Protein AF-A0A7V9HZD4-F1 (afdb_monomer_lite)

Sequence (79 aa):
MKEIQKIAVGFGEAEQATGLSKSFLRNAVKDPNPDRRLKTVRVNRRRLIRFEDLKDWFDRVSVGDESQ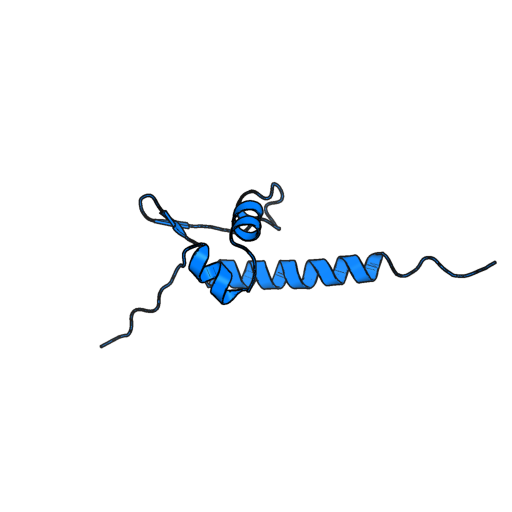VASNGNGSQVA

pLDDT: mean 79.77, std 19.16, range [42.28, 95.88]

Structure (mmCIF, N/CA/C/O backbone):
data_AF-A0A7V9HZD4-F1
#
_entry.id   AF-A0A7V9HZD4-F1
#
loop_
_atom_site.group_PDB
_atom_site.id
_atom_site.type_symbol
_atom_site.label_atom_id
_atom_site.label_alt_id
_atom_site.label_comp_id
_atom_site.label_asym_id
_atom_site.label_entity_id
_atom_site.label_seq_id
_atom_site.pdbx_PDB_ins_code
_atom_site.Cartn_x
_atom_site.Cartn_y
_atom_site.Cartn_z
_atom_site.occupancy
_atom_site.B_iso_or_equiv
_atom_site.auth_seq_id
_atom_site.auth_comp_id
_atom_site.auth_asym_id
_atom_site.auth_atom_id
_atom_site.pdbx_PDB_model_num
ATOM 1 N N . MET A 1 1 ? -22.822 -7.943 20.034 1.00 46.66 1 MET A N 1
ATOM 2 C CA . MET A 1 1 ? -22.624 -6.904 18.998 1.00 46.66 1 MET A CA 1
ATOM 3 C C . MET A 1 1 ? -21.493 -7.385 18.100 1.00 46.66 1 MET A C 1
ATOM 5 O O . MET A 1 1 ? -20.483 -7.796 18.651 1.00 46.66 1 MET A O 1
ATOM 9 N N . LYS A 1 2 ? -21.666 -7.457 16.772 1.00 54.28 2 LYS A N 1
ATOM 10 C CA . LYS A 1 2 ? -20.562 -7.851 15.877 1.00 54.28 2 LYS A CA 1
ATOM 11 C C . LYS A 1 2 ? -19.634 -6.650 15.714 1.00 54.28 2 LYS A C 1
ATOM 13 O O . LYS A 1 2 ? -20.082 -5.599 15.267 1.00 54.28 2 LYS A O 1
ATOM 18 N N . GLU A 1 3 ? -18.382 -6.805 16.118 1.00 62.97 3 GLU A N 1
ATOM 19 C CA . GLU A 1 3 ? -17.339 -5.812 15.894 1.00 62.97 3 GLU A CA 1
ATOM 20 C C . GLU A 1 3 ? -17.158 -5.624 14.383 1.00 62.97 3 GLU A C 1
ATOM 22 O O . GLU A 1 3 ? -16.862 -6.574 13.655 1.00 62.97 3 GLU A O 1
ATOM 27 N N . ILE A 1 4 ? -17.424 -4.415 13.886 1.00 64.06 4 ILE A N 1
ATOM 28 C CA . ILE A 1 4 ? -17.218 -4.095 12.474 1.00 64.06 4 ILE A CA 1
ATOM 29 C C . ILE A 1 4 ? -15.717 -3.884 12.290 1.00 64.06 4 ILE A C 1
ATOM 31 O O . ILE A 1 4 ? -15.191 -2.814 12.595 1.00 64.06 4 ILE A O 1
ATOM 35 N N . GLN A 1 5 ? -15.026 -4.910 11.797 1.00 69.56 5 GLN A N 1
ATOM 36 C CA . GLN A 1 5 ? -13.618 -4.789 11.436 1.00 69.56 5 GLN A CA 1
ATOM 37 C C . GLN A 1 5 ? -13.471 -3.804 10.267 1.00 69.56 5 GLN A C 1
ATOM 39 O O . GLN A 1 5 ? -14.206 -3.864 9.277 1.00 69.56 5 GLN A O 1
ATOM 44 N N . LYS A 1 6 ? -12.524 -2.867 10.376 1.00 75.81 6 LYS A N 1
ATOM 45 C CA . LYS A 1 6 ? -12.192 -1.947 9.280 1.00 75.81 6 LYS A CA 1
ATOM 46 C C . LYS A 1 6 ? -11.625 -2.744 8.105 1.00 75.81 6 LYS A C 1
ATOM 48 O O . LYS A 1 6 ? -10.573 -3.352 8.221 1.00 75.81 6 LYS A O 1
ATOM 53 N N . ILE A 1 7 ? -12.296 -2.675 6.957 1.00 85.44 7 ILE A N 1
ATOM 54 C CA . ILE A 1 7 ? -11.899 -3.391 5.730 1.00 85.44 7 ILE A CA 1
ATOM 55 C C . ILE A 1 7 ? -10.780 -2.647 4.976 1.00 85.44 7 ILE A C 1
ATOM 57 O O . ILE A 1 7 ? -9.975 -3.248 4.265 1.00 85.44 7 ILE A O 1
ATOM 61 N N . ALA A 1 8 ? -10.724 -1.320 5.117 1.00 91.62 8 ALA A N 1
ATOM 62 C CA . ALA A 1 8 ? -9.749 -0.476 4.441 1.00 91.62 8 ALA A CA 1
ATOM 63 C C . ALA A 1 8 ? -9.247 0.648 5.350 1.00 91.62 8 ALA A C 1
ATOM 65 O O . ALA A 1 8 ? -9.985 1.162 6.194 1.00 91.62 8 ALA A O 1
ATOM 66 N N . VAL A 1 9 ? -8.001 1.044 5.119 1.00 93.12 9 VAL A N 1
ATOM 67 C CA . VAL A 1 9 ? -7.242 1.990 5.932 1.00 93.12 9 VAL A CA 1
ATOM 68 C C . VAL A 1 9 ? -6.737 3.174 5.128 1.00 93.12 9 VAL A C 1
ATOM 70 O O . VAL A 1 9 ? -6.552 3.112 3.909 1.00 93.12 9 VAL A O 1
ATOM 73 N N . GLY A 1 10 ? -6.521 4.289 5.818 1.00 94.69 10 GLY A N 1
ATOM 74 C CA . GLY A 1 10 ? -5.818 5.433 5.248 1.00 94.69 10 GLY A CA 1
ATOM 75 C C . GLY A 1 10 ? -4.301 5.222 5.212 1.00 94.69 10 GLY A C 1
ATOM 76 O O . GLY A 1 10 ? -3.759 4.357 5.890 1.00 94.69 10 GLY A O 1
ATOM 77 N N . PHE A 1 11 ? -3.585 6.089 4.491 1.00 94.00 11 PHE A N 1
ATOM 78 C CA . PHE A 1 11 ? -2.115 6.050 4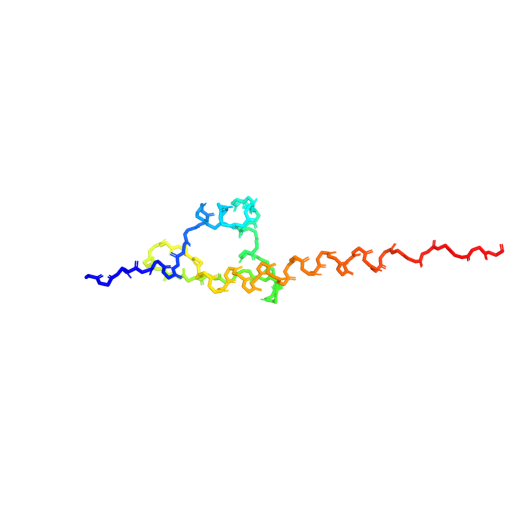.434 1.00 94.00 11 PHE A CA 1
ATOM 79 C C . PHE A 1 11 ? -1.431 6.163 5.806 1.00 94.00 11 PHE A C 1
ATOM 81 O O . PHE A 1 11 ? -0.339 5.643 5.972 1.00 94.00 11 PHE A O 1
ATOM 88 N N . GLY A 1 12 ? -2.043 6.849 6.780 1.00 93.38 12 GLY A N 1
ATOM 89 C CA . GLY A 1 12 ? -1.468 6.954 8.126 1.00 93.38 12 GLY A CA 1
ATOM 90 C C . GLY A 1 12 ? -1.600 5.678 8.953 1.00 93.38 12 GLY A C 1
ATOM 91 O O . GLY A 1 12 ? -0.678 5.320 9.667 1.00 93.38 12 GLY A O 1
ATOM 92 N N . GLU A 1 13 ? -2.716 4.969 8.817 1.00 92.81 13 GLU A N 1
ATOM 93 C CA . GLU A 1 13 ? -2.900 3.654 9.441 1.00 92.81 13 GLU A CA 1
ATOM 94 C C . GLU A 1 13 ? -2.024 2.601 8.742 1.00 92.81 13 GLU A C 1
ATOM 96 O O . GLU A 1 13 ? -1.426 1.761 9.402 1.00 92.81 13 GLU A O 1
ATOM 101 N N . ALA A 1 14 ? -1.879 2.684 7.415 1.00 92.44 14 ALA A N 1
ATOM 102 C CA . ALA A 1 14 ? -0.978 1.818 6.655 1.00 92.44 14 ALA A CA 1
ATOM 103 C C . ALA A 1 14 ? 0.501 2.013 7.044 1.00 92.44 14 ALA A C 1
ATOM 105 O O . ALA A 1 14 ? 1.241 1.036 7.125 1.00 92.44 14 ALA A O 1
ATOM 106 N N . GLU A 1 15 ? 0.926 3.249 7.329 1.00 94.25 15 GLU A N 1
ATOM 107 C CA . GLU A 1 15 ? 2.263 3.540 7.868 1.00 94.25 15 GLU A CA 1
ATOM 108 C C . GLU A 1 15 ? 2.475 2.874 9.231 1.00 94.25 15 GLU A C 1
ATOM 110 O O . GLU A 1 15 ? 3.489 2.220 9.434 1.00 94.25 15 GLU A O 1
ATOM 115 N N . GLN A 1 16 ? 1.500 2.959 10.140 1.00 91.25 16 GLN A N 1
ATOM 116 C CA . GLN A 1 16 ? 1.586 2.283 11.440 1.00 91.25 16 GLN A CA 1
ATOM 117 C C . GLN A 1 16 ? 1.619 0.754 11.307 1.00 91.25 16 GLN A C 1
ATOM 119 O O . GLN A 1 16 ? 2.317 0.094 12.068 1.00 91.25 16 GLN A O 1
ATOM 124 N N . ALA A 1 17 ? 0.884 0.195 10.342 1.00 89.75 17 ALA A N 1
ATOM 125 C CA . ALA A 1 17 ? 0.812 -1.248 10.126 1.00 89.75 17 ALA A CA 1
ATOM 126 C C . ALA A 1 17 ? 2.073 -1.837 9.470 1.00 89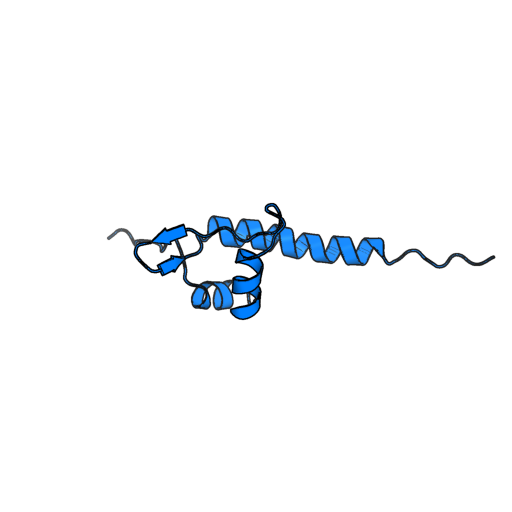.75 17 ALA A C 1
ATOM 128 O O . ALA A 1 17 ? 2.418 -2.981 9.741 1.00 89.75 17 ALA A O 1
ATOM 129 N N . THR A 1 18 ? 2.739 -1.079 8.594 1.00 88.19 18 THR A N 1
ATOM 130 C CA . THR A 1 18 ? 3.882 -1.570 7.795 1.00 88.19 18 THR A CA 1
ATOM 131 C C . THR A 1 18 ? 5.231 -1.004 8.231 1.00 88.19 18 THR A C 1
ATOM 133 O O . THR A 1 18 ? 6.267 -1.497 7.800 1.00 88.19 18 THR A O 1
ATOM 136 N N . GLY A 1 19 ? 5.244 0.069 9.026 1.00 90.19 19 GLY A N 1
ATOM 137 C CA . GLY A 1 19 ? 6.446 0.850 9.328 1.00 90.19 19 GLY A CA 1
ATOM 138 C C . GLY A 1 19 ? 6.955 1.701 8.155 1.00 90.19 19 GLY A C 1
ATOM 139 O O . GLY A 1 19 ? 7.931 2.434 8.308 1.00 90.19 19 GLY A O 1
ATOM 140 N N . LEU A 1 20 ? 6.310 1.643 6.983 1.00 90.00 20 LEU A N 1
ATOM 141 C CA . LEU A 1 20 ? 6.718 2.391 5.795 1.00 90.00 20 LEU A CA 1
ATOM 142 C C . LEU A 1 20 ? 6.163 3.813 5.817 1.00 90.00 20 LEU A C 1
ATOM 144 O O . LEU A 1 20 ? 4.975 4.028 6.054 1.00 90.00 20 LEU A O 1
ATOM 148 N N . SER A 1 21 ? 7.002 4.789 5.466 1.00 93.19 21 SER A N 1
ATOM 149 C CA . SER A 1 21 ? 6.587 6.196 5.459 1.00 93.19 21 SER A CA 1
ATOM 150 C C . SER A 1 21 ? 5.377 6.457 4.549 1.00 93.19 21 SER A C 1
ATOM 152 O O . SER A 1 21 ? 5.258 5.899 3.449 1.00 93.19 21 SER A O 1
ATOM 154 N N . LYS A 1 22 ? 4.510 7.405 4.936 1.00 93.38 22 LYS A N 1
ATOM 155 C CA . LYS A 1 22 ? 3.380 7.840 4.080 1.00 93.38 22 LYS A CA 1
ATOM 156 C C . LYS A 1 22 ? 3.815 8.247 2.673 1.00 93.38 22 LYS A C 1
ATOM 158 O O . LYS A 1 22 ? 3.070 8.024 1.720 1.00 93.38 22 LYS A O 1
ATOM 163 N N . SER A 1 23 ? 4.976 8.885 2.534 1.00 94.00 23 SER A N 1
ATOM 164 C CA . SER A 1 23 ? 5.509 9.315 1.235 1.00 94.00 23 SER A CA 1
ATOM 165 C C . SER A 1 23 ? 5.847 8.119 0.351 1.00 94.00 23 SER A C 1
ATOM 167 O O . SER A 1 23 ? 5.463 8.104 -0.818 1.00 94.00 23 SER A O 1
ATOM 169 N N . PHE A 1 24 ? 6.474 7.088 0.923 1.00 92.88 24 PHE A N 1
ATOM 170 C CA . PHE A 1 24 ? 6.767 5.843 0.219 1.00 92.88 24 PHE A CA 1
ATOM 171 C C . PHE A 1 24 ? 5.482 5.153 -0.248 1.00 92.88 24 PHE A C 1
ATOM 173 O O . PHE A 1 24 ? 5.326 4.881 -1.436 1.00 92.88 24 PHE A O 1
ATOM 180 N N . LEU A 1 25 ? 4.500 4.994 0.644 1.00 93.38 25 LEU A N 1
ATOM 181 C CA . LEU A 1 25 ? 3.202 4.404 0.301 1.00 93.38 25 LEU A CA 1
ATOM 182 C C . LEU A 1 25 ? 2.464 5.209 -0.785 1.00 93.38 25 LEU A C 1
ATOM 184 O O . LEU A 1 25 ? 1.836 4.638 -1.672 1.00 93.38 25 LEU A O 1
ATOM 188 N N . ARG A 1 26 ? 2.548 6.546 -0.774 1.00 94.31 26 ARG A N 1
ATOM 189 C CA . ARG A 1 26 ? 1.965 7.389 -1.836 1.00 94.31 26 ARG A CA 1
ATOM 190 C C . ARG A 1 26 ? 2.663 7.209 -3.180 1.00 94.31 26 ARG A C 1
ATOM 192 O O . ARG A 1 26 ? 1.985 7.296 -4.204 1.00 94.31 26 ARG A O 1
ATOM 199 N N . ASN A 1 27 ? 3.974 6.988 -3.180 1.00 93.56 27 ASN A N 1
ATOM 200 C CA . ASN A 1 27 ? 4.741 6.714 -4.392 1.00 93.56 27 ASN A CA 1
ATOM 201 C C . ASN A 1 27 ? 4.450 5.310 -4.927 1.00 93.56 27 ASN A C 1
ATOM 203 O O . ASN A 1 27 ? 4.243 5.171 -6.126 1.00 93.56 27 ASN A O 1
ATOM 207 N N . ALA A 1 28 ? 4.292 4.315 -4.052 1.00 93.25 28 ALA A N 1
ATOM 208 C CA . ALA A 1 28 ? 3.904 2.959 -4.434 1.00 93.25 28 ALA A CA 1
ATOM 209 C C . ALA A 1 28 ? 2.571 2.913 -5.195 1.00 93.25 28 ALA A C 1
ATOM 211 O O . ALA A 1 28 ? 2.401 2.136 -6.127 1.00 93.25 28 ALA A O 1
ATOM 212 N N . VAL A 1 29 ? 1.617 3.785 -4.859 1.00 94.38 29 VAL A N 1
ATOM 213 C CA . VAL A 1 29 ? 0.338 3.885 -5.591 1.00 94.38 29 VAL A CA 1
ATOM 214 C C . VAL A 1 29 ? 0.503 4.529 -6.978 1.00 94.38 29 VAL A C 1
ATOM 216 O O . VAL A 1 29 ? -0.371 4.398 -7.836 1.00 94.38 29 VAL A O 1
ATOM 219 N N . LYS A 1 30 ? 1.603 5.250 -7.206 1.00 93.88 30 LYS A N 1
ATOM 220 C CA . LYS A 1 30 ? 1.940 5.905 -8.477 1.00 93.88 30 LYS A CA 1
ATOM 221 C C . LYS A 1 30 ? 2.943 5.107 -9.312 1.00 93.88 30 LYS A C 1
ATOM 223 O O . LYS A 1 30 ? 3.334 5.602 -10.365 1.00 93.88 30 LYS A O 1
ATOM 228 N N . ASP A 1 31 ? 3.363 3.926 -8.858 1.00 91.94 31 ASP A N 1
ATOM 229 C CA . ASP A 1 31 ? 4.345 3.115 -9.574 1.00 91.94 31 ASP A CA 1
ATOM 230 C C . ASP A 1 31 ? 3.841 2.817 -11.004 1.00 91.94 31 ASP A C 1
ATOM 232 O O . ASP A 1 31 ? 2.681 2.415 -11.171 1.00 91.94 31 ASP A O 1
ATOM 236 N N . PRO A 1 32 ? 4.648 3.072 -12.050 1.00 90.69 32 PRO A N 1
ATOM 237 C CA . PRO A 1 32 ? 4.249 2.789 -13.424 1.00 90.69 32 PRO A CA 1
ATOM 238 C C . PRO A 1 32 ? 4.093 1.287 -13.691 1.00 90.69 32 PRO A C 1
ATOM 240 O O . PRO A 1 32 ? 3.316 0.914 -14.570 1.00 90.69 32 PRO A O 1
ATOM 243 N N . ASN A 1 33 ? 4.787 0.428 -12.939 1.00 89.12 33 ASN A N 1
ATOM 244 C CA . ASN A 1 33 ? 4.676 -1.015 -13.067 1.00 89.12 33 ASN A CA 1
ATOM 245 C C . ASN A 1 33 ? 3.443 -1.520 -12.286 1.00 89.12 33 ASN A C 1
ATOM 247 O O . ASN A 1 33 ? 3.420 -1.440 -11.055 1.00 89.12 33 ASN A O 1
ATOM 251 N N . PRO A 1 34 ? 2.419 -2.080 -12.961 1.00 88.19 34 PRO A N 1
ATOM 252 C CA . PRO A 1 34 ? 1.200 -2.547 -12.302 1.00 88.19 34 PRO A CA 1
ATOM 253 C C . PRO A 1 34 ? 1.439 -3.671 -11.286 1.00 88.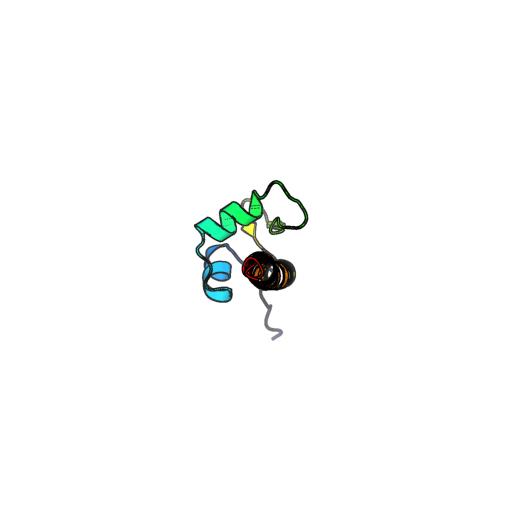19 34 PRO A C 1
ATOM 255 O O . PRO A 1 34 ? 0.656 -3.777 -10.342 1.00 88.19 34 PRO A O 1
ATOM 258 N N . ASP A 1 35 ? 2.507 -4.456 -11.437 1.00 86.56 35 ASP A N 1
ATOM 259 C CA . ASP A 1 35 ? 2.835 -5.566 -10.536 1.00 86.56 35 ASP A CA 1
ATOM 260 C C . ASP A 1 35 ? 3.456 -5.085 -9.219 1.00 86.56 35 ASP A C 1
ATOM 262 O O . ASP A 1 35 ? 3.279 -5.720 -8.178 1.00 86.56 35 ASP A O 1
ATOM 266 N N . ARG A 1 36 ? 4.140 -3.931 -9.252 1.00 86.94 36 ARG A N 1
ATOM 267 C CA . ARG A 1 36 ? 4.731 -3.262 -8.077 1.00 86.94 36 ARG A CA 1
ATOM 268 C C . ARG A 1 36 ? 3.824 -2.185 -7.488 1.00 86.94 36 ARG A C 1
ATOM 270 O O . ARG A 1 36 ? 4.078 -1.703 -6.385 1.00 86.94 36 ARG A O 1
ATOM 277 N N . ARG A 1 37 ? 2.769 -1.791 -8.202 1.00 94.56 37 ARG A N 1
ATOM 278 C CA . ARG A 1 37 ? 1.875 -0.709 -7.792 1.00 94.56 37 ARG A CA 1
ATOM 279 C C . ARG A 1 37 ? 0.939 -1.138 -6.667 1.00 94.56 37 ARG A C 1
ATOM 281 O O . ARG A 1 37 ? 0.169 -2.088 -6.804 1.00 94.56 37 ARG A O 1
ATOM 288 N N . LEU A 1 38 ? 0.911 -0.351 -5.592 1.00 95.25 38 LEU A N 1
ATOM 289 C CA . LEU A 1 38 ? -0.030 -0.549 -4.493 1.00 95.25 38 LEU A CA 1
ATOM 290 C C . LEU A 1 38 ? -1.462 -0.222 -4.941 1.00 95.25 38 LEU A C 1
ATOM 292 O O . LEU A 1 38 ? -1.770 0.897 -5.374 1.00 95.25 38 LEU A O 1
ATOM 296 N N . LYS A 1 39 ? -2.356 -1.206 -4.810 1.00 95.50 39 LYS A N 1
ATOM 297 C CA . LYS A 1 39 ? -3.779 -1.056 -5.124 1.00 95.50 39 LYS A CA 1
ATOM 298 C C . LYS A 1 39 ? -4.474 -0.189 -4.081 1.00 95.50 39 LYS A C 1
ATOM 300 O O . LYS A 1 39 ? -4.153 -0.204 -2.897 1.00 95.50 39 LYS A O 1
ATOM 305 N N . THR A 1 40 ? -5.455 0.585 -4.535 1.00 95.88 40 THR A N 1
ATOM 306 C CA . THR A 1 40 ? -6.272 1.427 -3.658 1.00 95.88 40 THR A CA 1
ATOM 307 C C . THR A 1 40 ? -7.725 1.386 -4.080 1.00 95.88 40 THR A C 1
ATOM 309 O O . THR A 1 40 ? -8.042 1.195 -5.253 1.00 95.88 40 THR A O 1
ATOM 312 N N . VAL A 1 41 ? -8.609 1.630 -3.122 1.00 94.31 41 VAL A N 1
ATOM 313 C CA . VAL A 1 41 ? -10.039 1.805 -3.351 1.00 94.31 41 VAL A CA 1
ATOM 314 C C . VAL A 1 41 ? -10.433 3.247 -3.078 1.00 94.31 41 VAL A C 1
ATOM 316 O O . VAL A 1 41 ? -9.895 3.917 -2.191 1.00 94.31 41 VAL A O 1
ATOM 319 N N . ARG A 1 42 ? -11.384 3.754 -3.860 1.00 93.19 42 ARG A N 1
ATOM 320 C CA . ARG A 1 42 ? -11.953 5.082 -3.644 1.00 93.19 42 ARG A CA 1
ATOM 321 C C . ARG A 1 42 ? -13.272 4.938 -2.899 1.00 93.19 42 ARG A C 1
A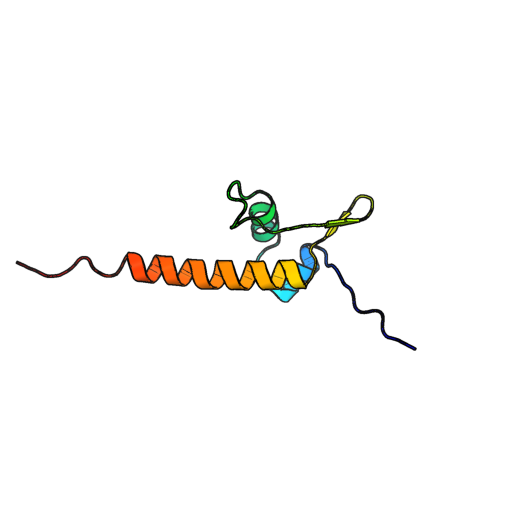TOM 323 O O . ARG A 1 42 ? -14.205 4.339 -3.417 1.00 93.19 42 ARG A O 1
ATOM 330 N N . VAL A 1 43 ? -13.343 5.515 -1.705 1.00 88.25 43 VAL A N 1
ATOM 331 C CA . VAL A 1 43 ? -14.571 5.601 -0.910 1.00 88.25 43 VAL A CA 1
ATOM 332 C C . VAL A 1 43 ? -14.910 7.079 -0.766 1.00 88.25 43 VAL A C 1
ATOM 334 O O . VAL A 1 43 ? -14.181 7.845 -0.129 1.00 88.25 43 VAL A O 1
ATOM 337 N N . ASN A 1 44 ? -15.991 7.508 -1.418 1.00 88.81 44 ASN A N 1
ATOM 338 C CA . ASN A 1 44 ? -16.354 8.918 -1.570 1.00 88.81 44 ASN A CA 1
ATOM 339 C C . ASN A 1 44 ? -15.195 9.748 -2.167 1.00 88.81 44 ASN A C 1
ATOM 341 O O . ASN A 1 44 ? -14.753 9.537 -3.301 1.00 88.81 44 ASN A O 1
ATOM 345 N N . ARG A 1 45 ? -14.682 10.713 -1.394 1.00 91.00 45 ARG A N 1
ATOM 346 C CA . ARG A 1 45 ? -13.559 11.587 -1.770 1.00 91.00 45 ARG A CA 1
ATOM 347 C C . ARG A 1 45 ? -12.211 11.105 -1.224 1.00 91.00 45 ARG A C 1
ATOM 349 O O . ARG A 1 45 ? -11.204 11.770 -1.448 1.00 91.00 45 ARG A O 1
ATOM 356 N N . ARG A 1 46 ? -12.172 9.980 -0.502 1.00 90.31 46 ARG A N 1
ATOM 357 C CA . ARG A 1 46 ? -10.959 9.455 0.135 1.00 90.31 46 ARG A CA 1
ATOM 358 C C . ARG A 1 46 ? -10.432 8.244 -0.627 1.00 90.31 46 ARG A C 1
ATOM 360 O O . ARG A 1 46 ? -11.192 7.388 -1.073 1.00 90.31 46 ARG A O 1
ATOM 367 N N . ARG A 1 47 ? -9.109 8.184 -0.766 1.00 93.56 47 ARG A N 1
ATOM 368 C CA . ARG A 1 47 ? -8.394 7.001 -1.244 1.00 93.56 47 ARG A CA 1
ATOM 369 C C . ARG A 1 47 ? -7.956 6.197 -0.026 1.00 93.56 47 ARG A C 1
ATOM 371 O O . ARG A 1 47 ? -7.272 6.745 0.837 1.00 93.56 47 ARG A O 1
ATOM 378 N N . LEU A 1 48 ? -8.384 4.945 0.030 1.00 95.50 48 LEU A N 1
ATOM 379 C CA . LEU A 1 48 ? -8.071 3.990 1.087 1.00 95.50 48 LEU A CA 1
ATOM 380 C C . LEU A 1 48 ? -7.378 2.770 0.477 1.00 95.50 48 LEU A C 1
ATOM 382 O O . LEU A 1 48 ? -7.423 2.560 -0.736 1.00 95.50 48 LEU A O 1
ATOM 386 N N . ILE A 1 49 ? -6.747 1.968 1.320 1.00 95.62 49 ILE A N 1
ATOM 387 C CA . ILE A 1 49 ? -6.057 0.734 0.947 1.00 95.62 49 ILE A CA 1
ATOM 388 C C . ILE A 1 49 ? -6.756 -0.399 1.695 1.00 95.62 49 ILE A C 1
ATOM 390 O O . ILE A 1 49 ? -6.952 -0.287 2.904 1.00 95.62 49 ILE A O 1
ATOM 394 N N . ARG A 1 50 ? -7.184 -1.462 1.007 1.00 94.94 50 ARG A N 1
ATOM 395 C CA . ARG A 1 50 ? -7.712 -2.642 1.710 1.00 94.94 50 ARG A CA 1
ATOM 396 C C . ARG A 1 50 ? -6.571 -3.339 2.437 1.00 94.94 50 ARG A C 1
ATOM 398 O O . ARG A 1 50 ? -5.456 -3.361 1.925 1.00 94.94 50 ARG A O 1
ATOM 405 N N . PHE A 1 51 ? -6.844 -3.917 3.601 1.00 91.75 51 PHE A N 1
ATOM 406 C CA . PHE A 1 51 ? -5.803 -4.622 4.355 1.00 91.75 51 PHE A CA 1
ATOM 407 C C . PHE A 1 51 ? -5.172 -5.769 3.559 1.00 91.75 51 PHE A C 1
ATOM 409 O O . PHE A 1 51 ? -3.953 -5.893 3.554 1.00 91.75 51 PHE A O 1
ATOM 416 N N . GLU A 1 52 ? -5.986 -6.546 2.843 1.00 92.19 52 GLU A N 1
ATOM 417 C CA . GLU A 1 52 ? -5.519 -7.636 1.975 1.00 92.19 52 GLU A CA 1
ATOM 418 C C . GLU A 1 52 ? -4.570 -7.119 0.886 1.00 92.19 52 GLU A C 1
ATOM 420 O O . GLU A 1 52 ? -3.453 -7.605 0.764 1.00 92.19 52 GLU A O 1
ATOM 425 N N . ASP A 1 53 ? -4.961 -6.055 0.172 1.00 94.50 53 ASP A N 1
ATOM 426 C CA . ASP A 1 53 ? -4.123 -5.436 -0.863 1.00 94.50 53 ASP A CA 1
ATOM 427 C C . ASP A 1 53 ? -2.806 -4.883 -0.290 1.00 94.50 53 ASP A C 1
ATOM 429 O O . ASP A 1 53 ? -1.767 -4.972 -0.943 1.00 94.50 53 ASP A O 1
ATOM 433 N N . LEU A 1 54 ? -2.842 -4.290 0.913 1.00 93.94 54 LEU A N 1
ATOM 434 C CA . LEU A 1 54 ? -1.647 -3.773 1.586 1.00 93.94 54 LEU A CA 1
ATOM 435 C C . LEU A 1 54 ? -0.691 -4.906 1.953 1.00 93.94 54 LEU A C 1
ATOM 437 O O . LEU A 1 54 ? 0.505 -4.779 1.709 1.00 93.94 54 LEU A O 1
ATOM 441 N N . LYS A 1 55 ? -1.223 -5.992 2.522 1.00 92.06 55 LYS A N 1
ATOM 442 C CA . LYS A 1 55 ? -0.447 -7.161 2.930 1.00 92.06 55 LYS A CA 1
ATOM 443 C C . LYS A 1 55 ? 0.184 -7.846 1.719 1.00 92.06 55 LYS A C 1
ATOM 445 O O . LYS A 1 55 ? 1.397 -8.011 1.686 1.00 92.06 55 LYS A O 1
ATOM 450 N N . ASP A 1 56 ? -0.617 -8.168 0.706 1.00 92.06 56 ASP A N 1
ATOM 451 C CA . ASP A 1 56 ? -0.146 -8.840 -0.508 1.00 92.06 56 ASP A CA 1
ATOM 452 C C . ASP A 1 56 ? 0.923 -8.027 -1.237 1.00 92.06 56 ASP A C 1
ATOM 454 O O . ASP A 1 56 ? 1.874 -8.581 -1.785 1.00 92.06 56 ASP A O 1
ATOM 458 N N . TRP A 1 57 ? 0.758 -6.704 -1.280 1.00 93.56 57 TRP A N 1
ATOM 459 C CA . TRP A 1 57 ? 1.750 -5.816 -1.870 1.00 93.56 57 TRP A CA 1
ATOM 460 C C . TRP A 1 57 ? 3.029 -5.750 -1.028 1.00 93.56 57 TRP A C 1
ATOM 462 O O . TRP A 1 57 ? 4.119 -5.839 -1.590 1.00 93.56 57 TRP A O 1
ATOM 472 N N . PHE A 1 58 ? 2.906 -5.622 0.296 1.00 90.00 58 PHE A N 1
ATOM 473 C CA . PHE A 1 58 ? 4.049 -5.550 1.205 1.00 90.00 58 PHE A CA 1
ATOM 474 C C . PHE A 1 58 ? 4.906 -6.815 1.110 1.00 90.00 58 PHE A C 1
ATOM 476 O O . PHE A 1 58 ? 6.102 -6.708 0.859 1.00 90.00 58 PHE A O 1
ATOM 483 N N . ASP A 1 59 ? 4.283 -7.995 1.167 1.00 87.31 59 ASP A N 1
ATOM 484 C CA . ASP A 1 59 ? 4.977 -9.283 1.060 1.00 87.31 59 ASP A CA 1
ATOM 485 C C . ASP A 1 59 ? 5.774 -9.395 -0.257 1.00 87.31 59 ASP A C 1
ATOM 487 O O . ASP A 1 59 ? 6.912 -9.860 -0.266 1.00 87.31 59 ASP A O 1
ATOM 491 N N . ARG A 1 60 ? 5.229 -8.905 -1.381 1.00 84.88 60 ARG A N 1
ATOM 492 C CA . ARG A 1 60 ? 5.936 -8.903 -2.680 1.00 84.88 60 ARG A CA 1
ATOM 493 C C . ARG A 1 60 ? 7.137 -7.968 -2.700 1.00 84.88 60 ARG A C 1
ATOM 495 O O . ARG A 1 60 ? 8.164 -8.308 -3.282 1.00 84.88 60 ARG A O 1
ATOM 502 N N . VAL A 1 61 ? 6.997 -6.772 -2.132 1.00 78.75 61 VAL A N 1
ATOM 503 C CA . VAL A 1 61 ? 8.066 -5.764 -2.149 1.00 78.75 61 VAL A CA 1
ATOM 504 C C . VAL A 1 61 ? 9.181 -6.141 -1.177 1.00 78.75 61 VAL A C 1
ATOM 506 O O . VAL A 1 61 ? 10.345 -5.984 -1.532 1.00 78.75 61 VAL A O 1
ATOM 509 N N . SER A 1 62 ? 8.850 -6.713 -0.016 1.00 71.06 62 SER A N 1
ATOM 510 C CA . SER A 1 62 ? 9.835 -7.238 0.934 1.00 71.06 62 SER A CA 1
ATOM 511 C C . SER A 1 62 ? 10.681 -8.365 0.332 1.00 71.06 62 SER A C 1
ATOM 513 O O . SER A 1 62 ? 11.896 -8.362 0.493 1.00 71.06 62 SER A O 1
ATOM 515 N N . VAL A 1 63 ? 10.072 -9.276 -0.435 1.00 62.69 63 VAL A N 1
ATOM 516 C CA . VAL A 1 63 ? 10.795 -10.360 -1.134 1.00 62.69 63 VAL A CA 1
ATOM 517 C C . VAL A 1 63 ? 11.578 -9.845 -2.355 1.00 62.69 63 VAL A C 1
ATOM 519 O O . VAL A 1 63 ? 12.639 -10.370 -2.709 1.00 62.69 63 VAL A O 1
ATOM 522 N N . GLY A 1 64 ? 11.067 -8.802 -3.015 1.00 54.69 64 GLY A N 1
ATOM 523 C CA . GLY A 1 64 ? 11.711 -8.177 -4.170 1.00 54.69 64 GLY A CA 1
ATOM 524 C C . GLY A 1 64 ? 13.033 -7.480 -3.840 1.00 54.69 64 GLY A C 1
ATOM 525 O O . GLY A 1 64 ? 13.923 -7.473 -4.689 1.00 54.69 64 GLY A O 1
ATOM 526 N N . ASP A 1 65 ? 13.183 -6.942 -2.626 1.00 52.50 65 ASP A N 1
ATOM 527 C CA . ASP A 1 65 ? 14.437 -6.324 -2.171 1.00 52.50 65 ASP A CA 1
ATOM 528 C C . ASP A 1 65 ? 15.518 -7.395 -1.926 1.00 52.50 65 ASP A C 1
ATOM 530 O O . ASP A 1 65 ? 16.614 -7.293 -2.474 1.00 52.50 65 ASP A O 1
ATOM 534 N N . GLU A 1 66 ? 15.189 -8.510 -1.250 1.00 46.75 66 GLU A N 1
ATOM 535 C CA . GLU A 1 66 ? 16.109 -9.654 -1.063 1.00 46.75 66 GLU A CA 1
ATOM 536 C C . GLU A 1 66 ? 16.600 -10.252 -2.393 1.00 46.75 66 GLU A C 1
ATOM 538 O O . GLU A 1 66 ? 17.774 -10.607 -2.536 1.00 46.75 66 GLU A O 1
ATOM 543 N N . SER A 1 67 ? 15.731 -10.297 -3.406 1.00 44.38 67 SER A N 1
ATOM 544 C CA . SER A 1 67 ? 16.083 -10.811 -4.737 1.00 44.38 67 SER A CA 1
ATOM 545 C C . SER A 1 67 ? 17.034 -9.881 -5.513 1.00 44.38 67 SER A C 1
ATOM 547 O O . SER A 1 67 ? 17.795 -10.348 -6.368 1.00 44.38 67 SER A O 1
ATOM 549 N N . GLN A 1 68 ? 17.049 -8.575 -5.208 1.00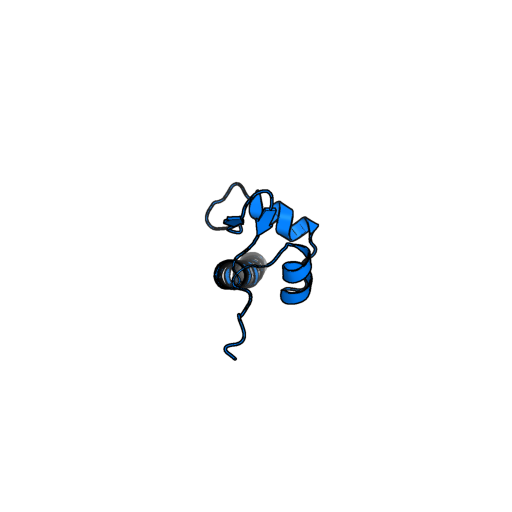 44.41 68 GLN A N 1
ATOM 550 C CA . GLN A 1 68 ? 18.041 -7.646 -5.762 1.00 44.41 68 GLN A CA 1
ATOM 551 C C . GLN A 1 68 ? 19.394 -7.735 -5.044 1.00 44.41 68 GLN A C 1
ATOM 553 O O . GLN A 1 68 ? 20.425 -7.564 -5.699 1.00 44.41 68 GLN A O 1
ATOM 558 N N . VAL A 1 69 ? 19.430 -8.074 -3.749 1.00 45.72 69 VAL A N 1
ATOM 559 C CA . VAL A 1 69 ? 20.703 -8.287 -3.033 1.00 45.72 69 VAL A CA 1
ATOM 560 C C . VAL A 1 69 ? 21.381 -9.592 -3.466 1.00 45.72 69 VAL A C 1
ATOM 562 O O . VAL A 1 69 ? 22.597 -9.620 -3.647 1.00 45.72 69 VAL A O 1
ATOM 565 N N . ALA A 1 70 ? 20.608 -10.651 -3.731 1.00 44.16 70 ALA A N 1
ATOM 566 C CA . ALA A 1 70 ? 21.144 -11.931 -4.205 1.00 44.16 70 ALA A CA 1
ATOM 567 C C . ALA A 1 70 ? 21.732 -11.870 -5.633 1.00 44.16 70 ALA A C 1
ATOM 569 O O . ALA A 1 70 ? 22.603 -12.666 -5.976 1.00 44.16 70 ALA A O 1
ATOM 570 N N . SER A 1 71 ? 21.302 -10.910 -6.460 1.00 47.59 71 SER A N 1
ATOM 571 C CA . SER A 1 71 ? 21.735 -10.800 -7.864 1.00 47.59 71 SER A CA 1
ATOM 572 C C . SER A 1 71 ? 22.995 -9.943 -8.074 1.00 47.59 71 SER A C 1
ATOM 574 O O . SER A 1 71 ? 23.590 -10.001 -9.146 1.00 47.59 71 SER A O 1
ATOM 576 N N . ASN A 1 72 ? 23.437 -9.179 -7.065 1.00 44.41 72 ASN A N 1
ATOM 577 C CA . ASN A 1 72 ? 24.653 -8.346 -7.129 1.00 44.41 72 ASN A CA 1
ATOM 578 C C . ASN A 1 72 ? 25.856 -8.938 -6.366 1.00 44.41 72 ASN A C 1
ATOM 580 O O . ASN A 1 72 ? 26.901 -8.299 -6.261 1.00 44.41 72 ASN A O 1
ATOM 584 N N . GLY A 1 73 ? 25.727 -10.161 -5.849 1.00 42.28 73 GLY A N 1
ATOM 585 C CA . GLY A 1 73 ? 26.737 -10.833 -5.033 1.00 42.28 73 GLY A CA 1
ATOM 586 C C . GLY A 1 73 ? 27.420 -12.019 -5.711 1.00 42.28 73 GLY A C 1
ATOM 587 O O . GLY A 1 73 ? 27.560 -13.050 -5.067 1.00 42.28 73 GLY A O 1
ATOM 588 N N . ASN A 1 74 ? 27.833 -11.932 -6.982 1.00 47.66 74 ASN A N 1
ATOM 589 C CA . ASN A 1 74 ? 28.824 -12.883 -7.508 1.00 47.66 74 ASN A CA 1
ATOM 590 C C . ASN A 1 74 ? 29.665 -12.295 -8.653 1.00 47.66 74 ASN A C 1
ATOM 592 O O . ASN A 1 74 ? 29.521 -12.642 -9.821 1.00 47.66 74 ASN A O 1
ATOM 596 N N . GLY A 1 75 ? 30.542 -11.360 -8.290 1.00 43.88 75 GLY A N 1
ATOM 597 C CA . GLY A 1 75 ? 31.558 -10.776 -9.162 1.00 43.88 75 GLY A CA 1
ATOM 598 C C . GLY A 1 75 ? 32.925 -10.791 -8.487 1.00 43.88 75 GLY A C 1
ATOM 599 O O . GLY A 1 75 ? 33.525 -9.740 -8.286 1.00 43.88 75 GLY A O 1
ATOM 600 N N . SER A 1 76 ? 33.403 -11.961 -8.064 1.00 51.56 76 SER A N 1
ATOM 601 C CA . SER A 1 76 ? 34.820 -12.169 -7.742 1.00 51.56 76 SER A CA 1
ATOM 602 C C . SER A 1 76 ? 35.157 -13.653 -7.740 1.00 51.56 76 SER A C 1
ATOM 604 O O . SER A 1 76 ? 35.098 -14.316 -6.710 1.00 51.56 76 SER A O 1
ATOM 606 N N . GLN A 1 77 ? 35.571 -14.156 -8.901 1.00 45.94 77 GLN A N 1
ATOM 607 C CA . GLN A 1 77 ? 36.533 -15.248 -8.937 1.00 45.94 77 GLN A CA 1
ATOM 608 C C . GLN A 1 77 ? 37.664 -14.868 -9.897 1.00 45.94 77 GLN A C 1
ATOM 610 O O . GLN A 1 77 ? 37.505 -14.811 -11.112 1.00 45.94 77 GLN A O 1
ATOM 615 N N . VAL A 1 78 ? 38.758 -14.499 -9.238 1.00 48.06 78 VAL A N 1
ATOM 616 C CA . VAL A 1 78 ? 40.150 -14.323 -9.654 1.00 48.06 78 VAL A CA 1
ATOM 617 C C . VAL A 1 78 ? 40.619 -15.209 -10.818 1.00 48.06 78 VAL A C 1
ATOM 619 O O . VAL A 1 78 ? 40.324 -16.404 -10.858 1.00 48.06 78 VAL A O 1
ATOM 622 N N . ALA A 1 79 ? 41.383 -14.587 -11.723 1.00 42.62 79 ALA A N 1
ATOM 623 C CA . ALA A 1 79 ? 42.376 -15.240 -12.577 1.00 42.62 79 ALA A CA 1
ATOM 624 C C . ALA A 1 79 ? 43.624 -15.622 -11.767 1.00 42.62 79 ALA A C 1
ATOM 626 O O . ALA A 1 79 ? 43.885 -14.937 -10.748 1.00 42.62 79 ALA A O 1
#

Radius of gyration: 16.98 Å; chains: 1; bounding box: 65×27×32 Å

Secondary structure (DSSP, 8-state):
------SEE-HHHHHHHH---HHHHHHHTT-SSTTTSPP-EEETTEEEEEHHHHHHHHHHHHHHHHHHHHHSS------

Foldseek 3Di:
DDDDDDQWAALVVLCVVQVDDSVVLVVLCVDPDPLLRQDWDDDPPDTIHGPVSSVVNSVVVVVVVVVVVVVVPDDDDDD